Protein AF-X0S7H4-F1 (afdb_monomer_lite)

Secondary structure (DSSP, 8-state):
-HHHHHHHTTSEEEEPPSSTTS-EEEE-HHHHHHHHHHHHHHHHHHHHHHHHHHHHHHHHTT--HHHHHHHHHHHHHHHHHHHHHTT-HHHHHHHHHHHHHHHHHHHHHH-

pLDDT: mean 84.96, std 9.51, range [60.22, 96.44]

Radius of gyration: 24.89 Å; chains: 1; bounding box: 51×26×66 Å

Structure (mmCIF, N/CA/C/O backbone):
data_AF-X0S7H4-F1
#
_entry.id   AF-X0S7H4-F1
#
loop_
_atom_site.group_PDB
_atom_site.id
_atom_site.type_symbol
_atom_site.label_atom_id
_atom_site.label_alt_id
_atom_site.label_comp_id
_atom_site.label_asym_id
_atom_site.label_entity_id
_atom_site.label_seq_id
_atom_site.pdbx_PDB_ins_code
_atom_site.Cartn_x
_atom_site.Cartn_y
_atom_site.Cartn_z
_atom_site.occupancy
_atom_site.B_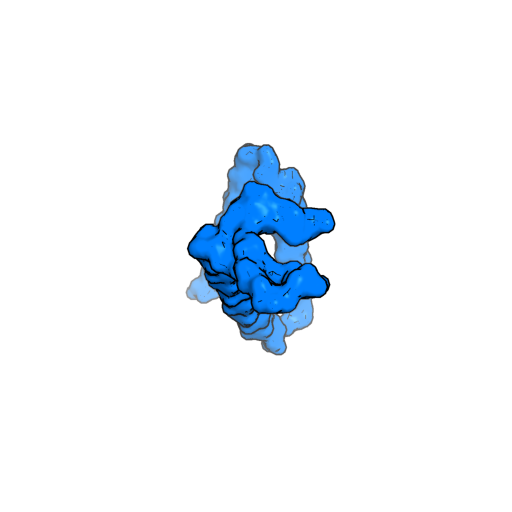iso_or_equiv
_atom_site.auth_seq_id
_atom_site.auth_comp_id
_atom_site.auth_asym_id
_atom_site.auth_atom_id
_atom_site.pdbx_PDB_model_num
ATOM 1 N N . PRO A 1 1 ? 19.511 10.197 -28.843 1.00 73.31 1 PRO A N 1
ATOM 2 C CA . PRO A 1 1 ? 19.683 10.388 -27.382 1.00 73.31 1 PRO A CA 1
ATOM 3 C C . PRO A 1 1 ? 19.659 9.065 -26.602 1.00 73.31 1 PRO A C 1
ATOM 5 O O . PRO A 1 1 ? 20.639 8.764 -25.943 1.00 73.31 1 PRO A O 1
ATOM 8 N N . LEU A 1 2 ? 18.608 8.242 -26.742 1.00 83.75 2 LEU A N 1
ATOM 9 C CA . LEU A 1 2 ? 18.470 6.985 -25.988 1.00 83.75 2 LEU A CA 1
ATOM 10 C C . LEU A 1 2 ? 19.526 5.922 -26.340 1.00 83.75 2 LEU A C 1
ATOM 12 O O . LEU A 1 2 ? 20.186 5.408 -25.453 1.00 83.75 2 LEU A O 1
ATOM 16 N N . LEU A 1 3 ? 19.727 5.617 -27.627 1.00 84.25 3 LEU A N 1
ATOM 17 C CA . LEU A 1 3 ? 20.689 4.580 -28.039 1.00 84.25 3 LEU A CA 1
ATOM 18 C C . LEU A 1 3 ? 22.137 4.926 -27.667 1.00 84.25 3 LEU A C 1
ATOM 20 O O . LEU A 1 3 ? 22.882 4.044 -27.270 1.00 84.25 3 LEU A O 1
ATOM 24 N N . ALA A 1 4 ? 22.514 6.206 -27.749 1.00 85.56 4 ALA A N 1
ATOM 25 C CA . ALA A 1 4 ? 23.835 6.664 -27.320 1.00 85.56 4 ALA A CA 1
ATOM 26 C C . ALA A 1 4 ? 24.036 6.427 -25.816 1.00 85.56 4 ALA A C 1
ATOM 28 O O . ALA A 1 4 ? 25.046 5.863 -25.422 1.00 85.56 4 ALA A O 1
ATOM 29 N N . HIS A 1 5 ? 23.025 6.744 -25.006 1.00 88.38 5 HIS A N 1
ATOM 30 C CA . HIS A 1 5 ? 23.052 6.490 -23.571 1.00 88.38 5 HIS A CA 1
ATOM 31 C C . HIS A 1 5 ? 23.128 4.988 -23.242 1.00 88.38 5 HIS A C 1
ATOM 33 O O . HIS A 1 5 ? 23.946 4.574 -22.433 1.00 88.38 5 HIS A O 1
ATOM 39 N N . LEU A 1 6 ? 22.361 4.137 -23.933 1.00 88.62 6 LEU A N 1
ATOM 40 C CA . LEU A 1 6 ? 22.434 2.679 -23.746 1.00 88.62 6 LEU A CA 1
ATOM 41 C C . LEU A 1 6 ? 23.801 2.090 -24.141 1.00 88.62 6 LEU A C 1
ATOM 43 O O . LEU A 1 6 ? 24.219 1.077 -23.584 1.00 88.62 6 LEU A O 1
ATOM 47 N N . GLN A 1 7 ? 24.497 2.708 -25.100 1.00 86.44 7 GLN A N 1
ATOM 48 C CA . GLN A 1 7 ? 25.873 2.347 -25.448 1.00 86.44 7 GLN A CA 1
ATOM 49 C C . GLN A 1 7 ? 26.886 2.853 -24.413 1.00 86.44 7 GLN A C 1
ATOM 51 O O . GLN A 1 7 ? 27.815 2.122 -24.078 1.00 86.44 7 GLN A O 1
ATOM 56 N N . GLU A 1 8 ? 26.713 4.075 -23.901 1.00 90.00 8 GLU A N 1
ATOM 57 C CA . GLU A 1 8 ? 27.537 4.653 -22.827 1.00 90.00 8 GLU A CA 1
ATOM 58 C C . GLU A 1 8 ? 27.471 3.796 -21.553 1.00 90.00 8 GLU A C 1
ATOM 60 O O . GLU A 1 8 ? 28.507 3.473 -20.973 1.00 90.00 8 GLU A O 1
ATOM 65 N N . GLU A 1 9 ? 26.271 3.328 -21.201 1.00 90.38 9 GLU A N 1
ATOM 66 C CA . GLU A 1 9 ? 26.006 2.404 -20.089 1.00 90.38 9 GLU A CA 1
ATOM 67 C C . GLU A 1 9 ? 26.372 0.938 -20.408 1.00 90.38 9 GLU A C 1
ATOM 69 O O . GLU A 1 9 ? 26.185 0.044 -19.586 1.00 90.38 9 GLU A O 1
ATOM 74 N N . LYS A 1 10 ? 26.919 0.662 -21.602 1.00 90.69 10 LYS A N 1
ATOM 75 C CA . LYS A 1 10 ? 27.354 -0.674 -22.057 1.00 90.69 10 LYS A CA 1
ATOM 76 C C . LYS A 1 10 ? 26.250 -1.739 -22.057 1.00 90.69 10 LYS A C 1
ATOM 78 O O . LYS A 1 10 ? 26.542 -2.930 -21.938 1.00 90.69 10 LYS A O 1
ATOM 83 N N . LEU A 1 11 ? 24.993 -1.337 -22.226 1.00 91.50 11 LEU A N 1
ATOM 84 C CA . LEU A 1 11 ? 23.838 -2.240 -22.303 1.00 91.50 11 LEU A CA 1
ATOM 85 C C . LEU A 1 11 ? 23.612 -2.767 -23.727 1.00 91.50 11 LEU A C 1
ATOM 87 O O . LEU A 1 11 ? 23.047 -3.844 -23.915 1.00 91.50 11 LEU A O 1
ATOM 91 N N . ILE A 1 12 ? 24.072 -2.027 -24.737 1.00 91.94 12 ILE A N 1
ATOM 92 C CA . ILE A 1 12 ? 24.038 -2.449 -26.140 1.00 91.94 12 ILE A CA 1
ATOM 93 C C . ILE A 1 12 ? 25.387 -2.223 -26.819 1.00 91.94 12 ILE A C 1
ATOM 95 O O . ILE A 1 12 ? 26.118 -1.289 -26.488 1.00 91.94 12 ILE A O 1
ATOM 99 N N . GLU A 1 13 ? 25.684 -3.032 -27.828 1.00 90.56 13 GLU A N 1
ATOM 100 C CA . GLU A 1 13 ? 26.877 -2.902 -28.664 1.00 90.56 13 GLU A CA 1
ATOM 101 C C . GLU A 1 13 ? 26.519 -2.879 -30.157 1.00 90.56 13 GLU A C 1
ATOM 103 O O . GLU A 1 13 ? 25.515 -3.476 -30.555 1.00 90.56 13 GLU A O 1
ATOM 108 N N . PRO A 1 14 ? 27.290 -2.175 -31.011 1.00 87.62 14 PRO A N 1
ATOM 109 C CA . PRO A 1 14 ? 27.077 -2.211 -32.453 1.00 87.62 14 PRO A CA 1
ATOM 110 C C . PRO A 1 14 ? 27.260 -3.632 -32.981 1.00 87.62 14 PRO A C 1
ATOM 112 O O . PRO A 1 14 ? 28.318 -4.233 -32.807 1.00 87.62 14 PRO A O 1
ATOM 115 N N . HIS A 1 15 ? 26.251 -4.147 -33.674 1.00 82.25 15 HIS A N 1
ATOM 116 C CA . HIS A 1 15 ? 26.362 -5.434 -34.344 1.00 82.25 15 HIS A CA 1
ATOM 117 C C . HIS A 1 15 ? 26.932 -5.214 -35.752 1.00 82.25 15 HIS A C 1
ATOM 119 O O . HIS A 1 15 ? 26.439 -4.332 -36.466 1.00 82.25 15 HIS A O 1
ATOM 125 N N . PRO A 1 16 ? 27.942 -5.989 -36.191 1.00 75.19 16 PRO A N 1
ATOM 126 C CA . PRO A 1 16 ? 28.463 -5.877 -37.546 1.00 75.19 16 PRO A CA 1
ATOM 127 C C . PRO A 1 16 ? 27.340 -6.142 -38.553 1.00 75.19 16 PRO A C 1
ATOM 129 O O . PRO A 1 16 ? 26.604 -7.125 -38.449 1.00 75.19 16 PRO A O 1
ATOM 132 N N . ASN A 1 17 ? 27.167 -5.221 -39.496 1.00 66.12 17 ASN A N 1
ATOM 133 C CA . ASN A 1 17 ? 26.145 -5.331 -40.525 1.00 66.12 17 ASN A CA 1
ATOM 134 C C . ASN A 1 17 ? 26.721 -5.912 -41.808 1.00 66.12 17 ASN A C 1
ATOM 136 O O . ASN A 1 17 ? 27.825 -5.556 -42.212 1.00 66.12 17 ASN A O 1
ATOM 140 N N . GLU A 1 18 ? 25.902 -6.695 -42.501 1.00 62.00 18 GLU A N 1
ATOM 141 C CA . GLU A 1 18 ? 26.104 -7.001 -43.920 1.00 62.00 18 GLU A CA 1
ATOM 142 C C . GLU A 1 18 ? 25.657 -5.827 -44.820 1.00 62.00 18 GLU A C 1
ATOM 144 O O . GLU A 1 18 ? 26.193 -5.652 -45.910 1.00 62.00 18 GLU A O 1
ATOM 149 N N . ASP A 1 19 ? 24.732 -4.975 -44.345 1.00 71.62 19 ASP A N 1
ATOM 150 C CA . ASP A 1 19 ? 24.226 -3.779 -45.040 1.00 71.62 19 ASP A CA 1
ATOM 151 C C . ASP A 1 19 ? 24.662 -2.471 -44.329 1.00 71.62 19 ASP A C 1
ATOM 153 O O . ASP A 1 19 ? 24.225 -2.211 -43.201 1.00 71.62 19 ASP A O 1
ATOM 157 N N . PRO A 1 20 ? 25.482 -1.609 -44.965 1.00 69.62 20 PRO A N 1
ATOM 158 C CA . PRO A 1 20 ? 25.984 -0.363 -44.374 1.00 69.62 20 PRO A CA 1
ATOM 159 C C . PRO A 1 20 ? 24.913 0.693 -44.056 1.00 69.62 20 PRO A C 1
ATOM 161 O O . PRO A 1 20 ? 25.198 1.649 -43.331 1.00 69.62 20 PRO A O 1
ATOM 164 N N . SER A 1 21 ? 23.705 0.571 -44.616 1.00 77.50 21 SER A N 1
ATOM 165 C CA . SER A 1 21 ? 22.636 1.569 -44.480 1.00 77.50 21 SER A CA 1
ATOM 166 C C . SER A 1 21 ? 21.829 1.446 -43.181 1.00 77.50 21 SER A C 1
ATOM 168 O O . SER A 1 21 ? 21.185 2.409 -42.755 1.00 77.50 21 SER A O 1
ATOM 170 N N . LEU A 1 22 ? 21.887 0.292 -42.512 1.00 76.69 22 LEU A N 1
ATOM 171 C CA . LEU A 1 22 ? 21.144 0.018 -41.282 1.00 76.69 22 LEU A CA 1
ATOM 172 C C . LEU A 1 22 ? 22.093 -0.024 -40.094 1.00 76.69 22 LEU A C 1
ATOM 174 O O . LEU A 1 22 ? 23.075 -0.742 -40.127 1.00 76.69 22 LEU A O 1
ATOM 178 N N . LYS A 1 23 ? 21.805 0.684 -38.999 1.00 79.25 23 LYS A N 1
ATOM 179 C CA . LYS A 1 23 ? 22.563 0.533 -37.744 1.00 79.25 23 LYS A CA 1
ATOM 180 C C . LYS A 1 23 ? 21.886 -0.520 -36.873 1.00 79.25 23 LYS A C 1
ATOM 182 O O . LYS A 1 23 ? 20.762 -0.297 -36.427 1.00 79.25 23 LYS A O 1
ATOM 187 N N . ARG A 1 24 ? 22.555 -1.652 -36.638 1.00 84.88 24 ARG A N 1
ATOM 188 C CA . ARG A 1 24 ? 22.074 -2.716 -35.748 1.00 84.88 24 ARG A CA 1
ATOM 189 C C . ARG A 1 24 ? 22.851 -2.709 -34.443 1.00 84.88 24 ARG A C 1
ATOM 191 O O . ARG A 1 24 ? 24.036 -2.384 -34.414 1.00 84.88 24 ARG A O 1
ATOM 198 N N . PHE A 1 25 ? 22.164 -3.093 -33.378 1.00 88.12 25 PHE A N 1
ATOM 199 C CA . PHE A 1 25 ? 22.728 -3.210 -32.044 1.00 88.12 25 PHE A CA 1
ATOM 200 C C . PHE A 1 25 ? 22.312 -4.550 -31.448 1.00 88.12 25 PHE A C 1
ATOM 202 O O . PHE A 1 25 ? 21.178 -4.986 -31.655 1.00 88.12 25 PHE A O 1
ATOM 209 N N . ALA A 1 26 ? 23.225 -5.191 -30.730 1.00 89.94 26 ALA A N 1
ATOM 210 C CA . ALA A 1 26 ? 22.942 -6.359 -29.910 1.00 89.94 26 ALA A CA 1
ATOM 211 C C . ALA A 1 26 ? 22.908 -5.947 -28.436 1.00 89.94 26 ALA A C 1
ATOM 213 O O . ALA A 1 26 ? 23.586 -4.998 -28.041 1.00 89.94 26 ALA A O 1
ATOM 214 N N . LEU A 1 27 ? 22.108 -6.647 -27.630 1.00 91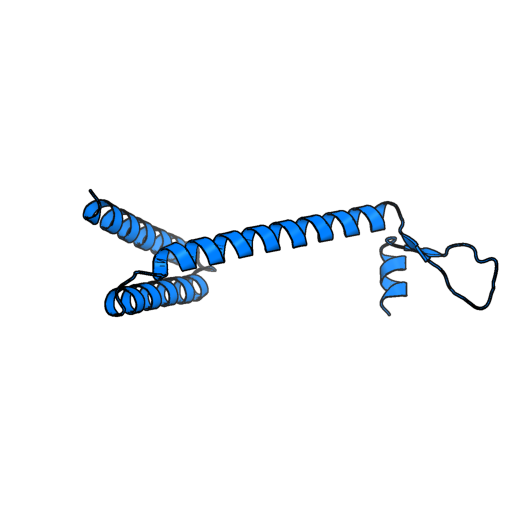.69 27 LEU A N 1
ATOM 215 C CA . LEU A 1 27 ? 22.204 -6.525 -26.179 1.00 91.69 27 LEU A CA 1
ATOM 216 C C . LEU A 1 27 ? 23.513 -7.164 -25.724 1.00 91.69 27 LEU A C 1
ATOM 218 O O . LEU A 1 27 ? 23.844 -8.270 -26.149 1.00 91.69 27 LEU A O 1
ATOM 222 N N . THR A 1 28 ? 24.224 -6.478 -24.840 1.00 92.00 28 THR A N 1
ATOM 223 C CA . THR A 1 28 ? 25.340 -7.088 -24.118 1.00 92.00 28 THR A CA 1
ATOM 224 C C . THR A 1 28 ? 24.796 -8.019 -23.032 1.00 92.00 28 THR A C 1
ATOM 226 O O . THR A 1 28 ? 23.607 -7.994 -22.705 1.00 92.00 28 THR A O 1
ATOM 229 N N . GLU A 1 29 ? 25.663 -8.813 -22.405 1.00 90.06 29 GLU A N 1
ATOM 230 C CA . GLU A 1 29 ? 25.292 -9.596 -21.218 1.00 90.06 29 GLU A CA 1
ATOM 231 C C . GLU A 1 29 ? 24.747 -8.700 -20.086 1.00 90.06 29 GLU A C 1
ATOM 233 O O . GLU A 1 29 ? 23.764 -9.046 -19.430 1.00 90.06 29 GLU A O 1
ATOM 238 N N . GLY A 1 30 ? 25.321 -7.501 -19.915 1.00 89.06 30 GLY A N 1
ATOM 239 C CA . GLY A 1 30 ? 24.820 -6.489 -18.981 1.00 89.06 30 GLY A CA 1
ATOM 240 C C . GLY A 1 30 ? 23.424 -5.984 -19.352 1.00 89.06 30 GLY A C 1
ATOM 241 O O . GLY A 1 30 ? 22.555 -5.909 -18.490 1.00 89.06 30 GLY A O 1
ATOM 242 N N . GLY A 1 31 ? 23.176 -5.722 -20.639 1.00 89.38 31 GLY A N 1
ATOM 243 C CA . GLY A 1 31 ? 21.854 -5.331 -21.138 1.00 89.38 31 GLY A CA 1
ATOM 244 C C . GLY A 1 31 ? 20.792 -6.420 -20.993 1.00 89.38 31 GLY A C 1
ATOM 245 O O . GLY A 1 31 ? 19.647 -6.118 -20.663 1.00 89.38 31 GLY A O 1
ATOM 246 N N . LEU A 1 32 ? 21.160 -7.687 -21.202 1.00 90.25 32 LEU A N 1
ATOM 247 C CA . LEU A 1 32 ? 20.269 -8.830 -20.977 1.00 90.25 32 LEU A CA 1
ATOM 248 C C . LEU A 1 32 ? 19.888 -8.956 -19.501 1.00 90.25 32 LEU A C 1
ATOM 250 O O . LEU A 1 32 ? 18.711 -9.114 -19.183 1.00 90.25 32 LEU A O 1
ATOM 254 N N . LYS A 1 33 ? 20.865 -8.826 -18.600 1.00 88.75 33 LYS A N 1
ATOM 255 C CA . LYS A 1 33 ? 20.628 -8.883 -17.157 1.00 88.75 33 LYS A CA 1
ATOM 256 C C . LYS A 1 33 ? 19.730 -7.739 -16.674 1.00 88.75 33 LYS A C 1
ATOM 258 O O . LYS A 1 33 ? 18.783 -7.991 -15.933 1.00 88.75 33 LYS A O 1
ATOM 263 N N . GLU A 1 34 ? 19.978 -6.517 -17.141 1.00 86.75 34 GLU A N 1
ATOM 264 C CA . GLU A 1 34 ? 19.150 -5.340 -16.844 1.00 86.75 34 GLU A CA 1
ATOM 265 C C . GLU A 1 34 ? 17.698 -5.549 -17.313 1.00 86.75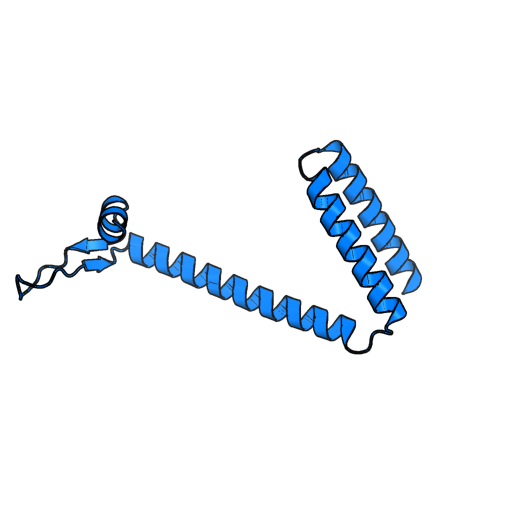 34 GLU A C 1
ATOM 267 O O . GLU A 1 34 ? 16.738 -5.291 -16.583 1.00 86.75 34 GLU A O 1
ATOM 272 N N . LEU A 1 35 ? 17.519 -6.107 -18.516 1.00 87.25 35 LEU A N 1
ATOM 273 C CA . LEU A 1 35 ? 16.204 -6.426 -19.070 1.00 87.25 35 LEU A CA 1
ATOM 274 C C . LEU A 1 35 ? 15.469 -7.496 -18.245 1.00 87.25 35 LEU A C 1
ATOM 276 O O . LEU A 1 35 ? 14.271 -7.363 -17.988 1.00 87.25 35 LEU A O 1
ATOM 280 N N . GLU A 1 36 ? 16.168 -8.543 -17.805 1.00 85.50 36 GLU A N 1
ATOM 281 C CA . GLU A 1 36 ? 15.609 -9.583 -16.934 1.00 85.50 36 GLU A CA 1
ATOM 282 C C . GLU A 1 36 ? 15.242 -9.056 -15.541 1.00 85.50 36 GLU A C 1
ATOM 284 O O . GLU A 1 36 ? 14.239 -9.472 -14.956 1.00 85.50 36 GLU A O 1
ATOM 289 N N . GLU A 1 37 ? 16.043 -8.156 -14.974 1.00 82.94 37 GLU A N 1
ATOM 290 C CA . GLU A 1 37 ? 15.754 -7.510 -13.690 1.00 82.94 37 GLU A CA 1
ATOM 291 C C . GLU A 1 37 ? 14.518 -6.610 -13.788 1.00 82.94 37 GLU A C 1
ATOM 293 O O . GLU A 1 37 ? 13.599 -6.737 -12.971 1.00 82.94 37 GLU A O 1
ATOM 298 N N . HIS A 1 38 ? 14.411 -5.806 -14.848 1.00 79.44 38 HIS A N 1
ATOM 299 C CA . HIS A 1 38 ? 13.212 -5.018 -15.130 1.00 79.44 38 HIS A CA 1
ATOM 300 C C . HIS A 1 38 ? 11.971 -5.886 -15.387 1.00 79.44 38 HIS A C 1
ATOM 302 O O . HIS A 1 38 ? 10.884 -5.564 -14.898 1.00 79.44 38 HIS A O 1
ATOM 308 N N . GLY A 1 39 ? 12.119 -6.999 -16.112 1.00 74.19 39 GLY A N 1
ATOM 309 C CA . GLY A 1 39 ? 11.039 -7.955 -16.363 1.00 74.19 39 GLY A CA 1
ATOM 310 C C . GLY A 1 39 ? 10.510 -8.585 -15.073 1.00 74.19 39 GLY A C 1
ATOM 311 O O . GLY A 1 39 ? 9.305 -8.553 -14.814 1.00 74.19 39 GLY A O 1
ATOM 312 N N . ARG A 1 40 ? 11.414 -9.073 -14.213 1.00 72.94 40 ARG A N 1
ATOM 313 C CA . ARG A 1 40 ? 11.069 -9.642 -12.899 1.00 72.94 40 ARG A CA 1
ATOM 314 C C . ARG A 1 40 ? 10.422 -8.614 -11.977 1.00 72.94 40 ARG A C 1
ATOM 316 O O . ARG A 1 40 ? 9.456 -8.936 -11.288 1.00 72.94 40 ARG A O 1
ATOM 323 N N . PHE A 1 41 ? 10.905 -7.372 -11.987 1.00 67.44 41 PHE A N 1
ATOM 324 C CA . PHE A 1 41 ? 10.306 -6.287 -11.213 1.00 67.44 41 PHE A CA 1
ATOM 325 C C . PHE A 1 41 ? 8.875 -5.974 -11.681 1.00 67.44 41 PHE A C 1
ATOM 327 O O . PHE A 1 41 ? 7.961 -5.870 -10.860 1.00 67.44 41 PHE A O 1
ATOM 334 N N . ALA A 1 42 ? 8.649 -5.888 -12.996 1.00 66.94 42 ALA A N 1
ATOM 335 C CA . ALA A 1 42 ? 7.333 -5.620 -13.572 1.00 66.94 42 ALA A CA 1
ATOM 336 C C . ALA A 1 42 ? 6.329 -6.757 -13.314 1.00 66.94 42 ALA A C 1
ATOM 338 O O . ALA A 1 42 ? 5.165 -6.497 -12.993 1.00 66.94 42 ALA A O 1
ATOM 339 N N . GLU A 1 43 ? 6.765 -8.013 -13.423 1.00 72.00 43 GLU A N 1
ATOM 340 C CA . GLU A 1 43 ? 5.941 -9.183 -13.115 1.00 72.00 43 GLU A CA 1
ATOM 341 C C . GLU A 1 43 ? 5.598 -9.254 -11.622 1.00 72.00 43 GLU A C 1
ATOM 343 O O . GLU A 1 43 ? 4.429 -9.407 -11.259 1.00 72.00 43 GLU A O 1
ATOM 348 N N . HIS A 1 44 ? 6.588 -9.058 -10.748 1.00 66.25 44 HIS A N 1
ATOM 349 C CA . HIS A 1 44 ? 6.378 -9.014 -9.303 1.00 66.25 44 HIS A CA 1
ATOM 350 C C . HIS A 1 44 ? 5.371 -7.923 -8.914 1.00 66.25 44 HIS A C 1
ATOM 352 O O . HIS A 1 44 ? 4.441 -8.175 -8.143 1.00 66.25 44 HIS A O 1
ATOM 358 N N . PHE A 1 45 ? 5.501 -6.726 -9.493 1.00 65.19 45 PHE A N 1
ATOM 359 C CA . PHE A 1 45 ? 4.580 -5.622 -9.242 1.00 65.19 45 PHE A CA 1
ATOM 360 C C . PHE A 1 45 ? 3.164 -5.928 -9.742 1.00 65.19 45 PHE A C 1
ATOM 362 O O . PHE A 1 45 ? 2.192 -5.687 -9.026 1.00 65.19 45 PHE A O 1
ATOM 369 N N . ARG A 1 46 ? 3.032 -6.520 -10.935 1.00 65.56 46 ARG A N 1
ATOM 370 C CA . ARG A 1 46 ? 1.736 -6.927 -11.498 1.00 65.56 46 ARG A CA 1
ATOM 371 C C . ARG A 1 46 ? 1.046 -7.977 -10.631 1.00 65.56 46 ARG A C 1
ATOM 373 O O . ARG A 1 46 ? -0.130 -7.822 -10.310 1.00 65.56 46 ARG A O 1
ATOM 380 N N . ASN A 1 47 ? 1.775 -9.005 -10.203 1.00 66.19 47 ASN A N 1
ATOM 381 C CA . ASN A 1 47 ? 1.241 -10.053 -9.334 1.00 66.19 47 ASN A CA 1
ATOM 382 C C . ASN A 1 47 ? 0.816 -9.482 -7.974 1.00 66.19 47 ASN A C 1
ATOM 384 O O . ASN A 1 47 ? -0.272 -9.789 -7.488 1.00 66.19 47 ASN A O 1
ATOM 388 N N . ARG A 1 48 ? 1.611 -8.572 -7.398 1.00 67.81 48 ARG A N 1
ATOM 389 C CA . ARG A 1 48 ? 1.257 -7.865 -6.160 1.00 67.81 48 ARG A CA 1
ATOM 390 C C . ARG A 1 48 ? -0.001 -7.005 -6.321 1.00 67.81 48 ARG A C 1
ATOM 392 O O . ARG A 1 48 ? -0.869 -7.046 -5.454 1.00 67.81 48 ARG A O 1
ATOM 399 N N . GLN A 1 49 ? -0.131 -6.279 -7.430 1.00 65.44 49 GLN A N 1
ATOM 400 C CA . GLN A 1 49 ? -1.316 -5.471 -7.739 1.00 65.44 49 GLN A CA 1
ATOM 401 C C . GLN A 1 49 ? -2.582 -6.323 -7.879 1.00 65.44 49 GLN A C 1
ATOM 403 O O . GLN A 1 49 ? -3.617 -5.972 -7.311 1.00 65.44 49 GLN A O 1
ATOM 408 N N . ILE A 1 50 ? -2.498 -7.468 -8.566 1.00 67.44 50 ILE A N 1
ATOM 409 C CA . ILE A 1 50 ? -3.613 -8.421 -8.686 1.00 67.44 50 ILE A CA 1
ATOM 410 C C . ILE A 1 50 ? -4.040 -8.925 -7.302 1.00 67.44 50 ILE A C 1
ATOM 412 O O . ILE A 1 50 ? -5.235 -9.003 -7.018 1.00 67.44 50 ILE A O 1
ATOM 416 N N . CYS A 1 51 ? -3.084 -9.244 -6.427 1.00 72.12 51 CYS A N 1
ATOM 417 C CA . CYS A 1 51 ? -3.385 -9.682 -5.066 1.00 72.12 51 CYS A CA 1
ATOM 418 C C . CYS A 1 51 ? -4.072 -8.585 -4.242 1.00 72.12 51 CYS A C 1
ATOM 420 O O . CYS A 1 51 ? -5.066 -8.874 -3.582 1.00 72.12 51 CYS A O 1
ATOM 422 N N . ILE A 1 52 ? -3.605 -7.335 -4.319 1.00 75.88 52 ILE A N 1
ATOM 423 C CA . ILE A 1 52 ? -4.216 -6.207 -3.598 1.00 75.88 52 ILE A CA 1
ATOM 424 C C . ILE A 1 52 ? -5.659 -5.985 -4.063 1.00 75.88 52 ILE A C 1
ATOM 426 O O . ILE A 1 52 ? -6.557 -5.948 -3.230 1.00 75.88 52 ILE A O 1
ATOM 430 N N . HIS A 1 53 ? -5.915 -5.930 -5.373 1.00 70.25 53 HIS A N 1
ATOM 431 C CA . HIS A 1 53 ? -7.275 -5.740 -5.893 1.00 70.25 53 HIS A CA 1
ATOM 432 C C . HIS A 1 53 ? -8.217 -6.880 -5.492 1.00 70.25 53 HIS A C 1
ATOM 434 O O . HIS A 1 53 ? -9.369 -6.630 -5.147 1.00 70.25 53 HIS A O 1
ATOM 440 N N . LYS A 1 54 ? -7.732 -8.129 -5.489 1.00 74.19 54 LYS A N 1
ATOM 441 C CA . LYS A 1 54 ? -8.512 -9.277 -5.003 1.00 74.19 54 LYS A CA 1
ATOM 442 C C . LYS A 1 54 ? -8.843 -9.161 -3.515 1.00 74.19 54 LYS A C 1
ATOM 444 O O . LYS A 1 54 ? -9.975 -9.445 -3.143 1.00 74.19 54 LYS A O 1
ATOM 449 N N . ILE A 1 55 ? -7.888 -8.742 -2.683 1.00 77.88 55 ILE A N 1
ATOM 450 C CA . ILE A 1 55 ? -8.106 -8.525 -1.244 1.00 77.88 55 ILE A CA 1
ATOM 451 C C . ILE A 1 55 ? -9.139 -7.417 -1.026 1.00 77.88 55 ILE A C 1
ATOM 453 O O . ILE A 1 55 ? -10.102 -7.628 -0.301 1.00 77.88 55 ILE A O 1
ATOM 457 N N . TYR A 1 56 ? -8.988 -6.278 -1.704 1.00 78.31 56 TYR A N 1
ATOM 458 C CA . TYR A 1 56 ? -9.939 -5.166 -1.625 1.00 78.31 56 TYR A CA 1
ATOM 459 C C . TYR A 1 56 ? -11.341 -5.577 -2.079 1.00 78.31 56 TYR A C 1
ATOM 461 O O . TYR A 1 56 ? -12.322 -5.251 -1.419 1.00 78.31 56 TYR A O 1
ATOM 469 N N . TRP A 1 57 ? -11.448 -6.338 -3.170 1.00 76.56 57 TRP A N 1
ATOM 470 C CA . TRP A 1 57 ? -12.735 -6.863 -3.615 1.00 76.56 57 TRP A CA 1
ATOM 471 C C . TRP A 1 57 ? -13.355 -7.799 -2.576 1.00 76.56 57 TRP A C 1
ATOM 473 O O . TRP A 1 57 ? -14.520 -7.631 -2.241 1.00 76.56 57 TRP A O 1
ATOM 483 N N . LEU A 1 58 ? -12.590 -8.748 -2.024 1.00 81.00 58 LEU A N 1
ATOM 484 C CA . LEU A 1 58 ? -13.090 -9.664 -0.992 1.00 81.00 58 LEU A CA 1
ATOM 485 C C . LEU A 1 58 ? -13.552 -8.929 0.272 1.00 81.00 58 LEU A C 1
ATOM 487 O O . LEU A 1 58 ? -14.558 -9.321 0.853 1.00 81.00 58 LEU A O 1
ATOM 491 N N . LEU A 1 59 ? -12.833 -7.884 0.684 1.00 81.19 59 LEU A N 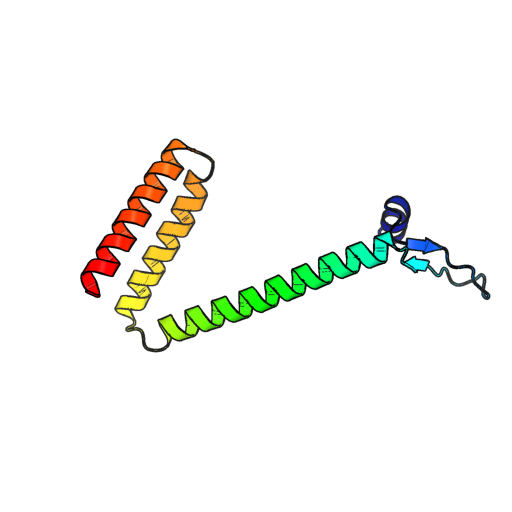1
ATOM 492 C CA . LEU A 1 59 ? -13.175 -7.094 1.865 1.00 81.19 59 LEU A CA 1
ATOM 493 C C . LEU A 1 59 ? -14.430 -6.243 1.646 1.00 81.19 59 LEU A C 1
ATOM 495 O O . LEU A 1 59 ? -15.244 -6.130 2.556 1.00 81.19 59 LEU A O 1
ATOM 499 N N . HIS A 1 60 ? -14.598 -5.658 0.458 1.00 84.62 60 HIS A N 1
ATOM 500 C CA . HIS A 1 60 ? -15.643 -4.656 0.224 1.00 84.62 60 HIS A CA 1
ATOM 501 C C . HIS A 1 60 ? -16.906 -5.185 -0.456 1.00 84.62 60 HIS A C 1
ATOM 503 O O . HIS A 1 60 ? -17.925 -4.508 -0.403 1.00 84.62 60 HIS A O 1
ATOM 509 N N . ARG A 1 61 ? -16.877 -6.365 -1.096 1.00 82.69 61 ARG A N 1
ATOM 510 C CA . ARG A 1 61 ? -17.993 -6.854 -1.931 1.00 82.69 61 ARG A CA 1
ATOM 511 C C . ARG A 1 61 ? -19.339 -6.885 -1.206 1.00 82.69 61 ARG A C 1
ATOM 513 O O . ARG A 1 61 ? -20.350 -6.574 -1.821 1.00 82.69 61 ARG A O 1
ATOM 520 N N . ASP A 1 62 ? -19.329 -7.268 0.065 1.00 85.44 62 ASP A N 1
ATOM 521 C CA . ASP A 1 62 ? -20.533 -7.459 0.879 1.00 85.44 62 ASP A CA 1
ATOM 522 C C . ASP A 1 62 ? -20.534 -6.525 2.112 1.00 85.44 62 ASP A C 1
ATOM 524 O O . ASP A 1 62 ? -21.229 -6.775 3.096 1.00 85.44 62 ASP A O 1
ATOM 528 N N . MET A 1 63 ? -19.720 -5.462 2.082 1.00 89.50 63 MET A N 1
ATOM 529 C CA . MET A 1 63 ? -19.596 -4.502 3.178 1.00 89.50 63 MET A CA 1
ATOM 530 C C . MET A 1 63 ? -20.770 -3.507 3.154 1.00 89.50 63 MET A C 1
ATOM 532 O O . MET A 1 63 ? -21.029 -2.919 2.102 1.00 89.50 63 MET A O 1
ATOM 536 N N . PRO A 1 64 ? -21.467 -3.284 4.285 1.00 93.12 64 PRO A N 1
ATOM 537 C CA . PRO A 1 64 ? -22.445 -2.206 4.410 1.00 93.12 64 PRO A CA 1
ATOM 538 C C . PRO A 1 64 ? -21.844 -0.837 4.055 1.00 93.12 64 PRO A C 1
ATOM 540 O O . PRO A 1 64 ? -20.680 -0.576 4.356 1.00 93.12 64 PRO A O 1
ATOM 543 N N . GLU A 1 65 ? -22.628 0.029 3.411 1.00 89.38 65 GLU A N 1
ATOM 544 C CA . GLU A 1 65 ? -22.158 1.328 2.902 1.00 89.38 65 GLU A CA 1
ATOM 545 C C . GLU A 1 65 ? -21.603 2.232 4.014 1.00 89.38 65 GLU A C 1
ATOM 547 O O . GLU A 1 65 ? -20.529 2.805 3.867 1.00 89.38 65 GLU A O 1
ATOM 552 N N . ASP A 1 66 ? -22.263 2.272 5.170 1.00 92.75 66 ASP A N 1
ATOM 553 C CA . ASP A 1 66 ? -21.830 3.015 6.359 1.00 92.75 66 ASP A CA 1
ATOM 554 C C . ASP A 1 66 ? -20.486 2.517 6.923 1.00 92.75 66 ASP A C 1
ATOM 556 O O . ASP A 1 66 ? -19.619 3.303 7.332 1.00 92.75 66 ASP A O 1
ATOM 560 N N . LEU A 1 67 ? -20.281 1.197 6.910 1.00 90.38 67 LEU A N 1
ATOM 561 C CA . LEU A 1 67 ? -19.009 0.586 7.276 1.00 90.38 67 LEU A CA 1
ATOM 562 C C . LEU A 1 67 ? -17.923 0.904 6.239 1.00 90.38 67 LEU A C 1
ATOM 564 O O . LEU A 1 67 ? -16.790 1.200 6.620 1.00 90.38 67 LEU A O 1
ATOM 568 N N . TYR A 1 68 ? -18.264 0.887 4.950 1.00 88.94 68 TYR A N 1
ATOM 569 C CA . TYR A 1 68 ? -17.348 1.239 3.866 1.00 88.94 68 TYR A CA 1
ATOM 570 C C . TYR A 1 68 ? -16.891 2.700 3.940 1.00 88.94 68 TYR A C 1
ATOM 572 O O . TYR A 1 68 ? -15.696 2.971 3.803 1.00 88.94 68 TYR A O 1
ATOM 580 N N . GLU A 1 69 ? -17.803 3.637 4.205 1.00 90.31 69 GLU A N 1
ATOM 581 C CA . GLU A 1 69 ? -17.477 5.053 4.408 1.00 90.31 69 GLU A CA 1
ATOM 582 C C . GLU A 1 69 ? -16.528 5.237 5.597 1.00 90.31 69 GLU A C 1
ATOM 584 O O . GLU A 1 69 ? -15.486 5.887 5.476 1.00 90.31 69 GLU A O 1
ATOM 589 N N . SER A 1 70 ? -16.839 4.596 6.728 1.00 91.50 70 SER A N 1
ATOM 590 C CA . SER A 1 70 ? -16.003 4.652 7.933 1.00 91.50 70 SER A CA 1
ATOM 591 C C . SER A 1 70 ? -14.607 4.067 7.692 1.00 91.50 70 SER A C 1
ATOM 593 O O . SER A 1 70 ? -13.602 4.637 8.124 1.00 91.50 70 SER A O 1
ATOM 595 N N . PHE A 1 71 ? -14.528 2.942 6.978 1.00 89.44 71 PHE A N 1
ATOM 596 C CA . PHE A 1 71 ? -13.266 2.306 6.607 1.00 89.44 71 PHE A CA 1
ATOM 597 C C . PHE A 1 71 ? -12.442 3.174 5.647 1.00 89.44 71 PHE A C 1
ATOM 599 O O . PHE A 1 71 ? -11.239 3.343 5.848 1.00 89.44 71 PHE A O 1
ATOM 606 N N . SER A 1 72 ? -13.086 3.762 4.638 1.00 88.44 72 SER A N 1
ATOM 607 C CA . SER A 1 72 ? -12.427 4.626 3.654 1.00 88.44 72 SER A CA 1
ATOM 608 C C . SER A 1 72 ? -11.858 5.884 4.311 1.00 88.44 72 SER A C 1
ATOM 610 O O . SER A 1 72 ? -10.682 6.188 4.124 1.00 88.44 72 SER A O 1
ATOM 612 N N . ALA A 1 73 ? -12.635 6.544 5.176 1.00 92.44 73 ALA A N 1
ATOM 613 C CA . ALA A 1 73 ? -12.172 7.704 5.938 1.00 92.44 73 ALA A CA 1
ATOM 614 C C . ALA A 1 73 ? -10.982 7.367 6.855 1.00 92.44 73 ALA A C 1
ATOM 616 O O . ALA A 1 73 ? -10.049 8.161 7.001 1.00 92.44 73 ALA A O 1
ATOM 617 N N . PHE A 1 74 ? -10.979 6.175 7.463 1.00 93.31 74 PHE A N 1
ATOM 618 C CA . PHE A 1 74 ? -9.843 5.705 8.253 1.00 93.31 74 PHE A CA 1
ATOM 619 C C . PHE A 1 74 ? -8.587 5.506 7.391 1.00 93.31 74 PHE A C 1
ATOM 621 O O . PHE A 1 74 ? -7.514 5.975 7.773 1.00 93.31 74 PHE A O 1
ATOM 628 N N . LEU A 1 75 ? -8.706 4.853 6.229 1.00 91.50 75 LEU A N 1
ATOM 629 C CA . LEU A 1 75 ? -7.581 4.669 5.305 1.00 91.50 75 LEU A CA 1
ATOM 630 C C . LEU A 1 75 ? -7.002 6.003 4.821 1.00 91.50 75 LEU A C 1
ATOM 632 O O . LEU A 1 75 ? -5.783 6.173 4.852 1.00 91.50 75 LEU A O 1
ATOM 636 N N . GLU A 1 76 ? -7.854 6.954 4.434 1.00 91.81 76 GLU A N 1
ATOM 637 C CA . GLU A 1 76 ? -7.429 8.299 4.028 1.00 91.81 76 GLU A CA 1
ATOM 638 C C . GLU A 1 76 ? -6.668 9.005 5.158 1.00 91.81 76 GLU A C 1
ATOM 640 O O . GLU A 1 76 ? -5.565 9.515 4.950 1.00 91.81 76 GLU A O 1
ATOM 645 N N . ALA A 1 77 ? -7.189 8.965 6.389 1.00 94.00 77 ALA A N 1
ATOM 646 C CA . ALA A 1 77 ? -6.525 9.568 7.543 1.00 94.00 77 ALA A CA 1
ATOM 647 C C . ALA A 1 77 ? -5.152 8.935 7.832 1.00 94.00 77 ALA A C 1
ATOM 649 O O . ALA A 1 77 ? -4.204 9.643 8.195 1.00 94.00 77 ALA A O 1
ATOM 650 N N . VAL A 1 78 ? -5.028 7.614 7.666 1.00 93.31 78 VAL A N 1
ATOM 651 C CA . VAL A 1 78 ? -3.761 6.878 7.794 1.00 93.31 78 VAL A CA 1
ATOM 652 C C . VAL A 1 78 ? -2.771 7.321 6.714 1.00 93.31 78 VAL A C 1
ATOM 654 O O . VAL A 1 78 ? -1.624 7.632 7.043 1.00 93.31 78 VAL A O 1
ATOM 657 N N . GLU A 1 79 ? -3.197 7.394 5.452 1.00 90.62 79 GLU A N 1
ATOM 658 C CA . GLU A 1 79 ? -2.345 7.805 4.330 1.00 90.62 79 GLU A CA 1
ATOM 659 C C . GLU A 1 79 ? -1.861 9.253 4.480 1.00 90.62 79 GLU A C 1
ATOM 661 O O . GLU A 1 79 ? -0.654 9.521 4.429 1.00 90.62 79 GLU A O 1
ATOM 666 N N . GLU A 1 80 ? -2.781 10.186 4.725 1.00 92.75 80 GLU A N 1
ATOM 667 C CA . GLU A 1 80 ? -2.456 11.600 4.897 1.00 92.75 80 GLU A CA 1
ATOM 668 C C . GLU A 1 80 ? -1.496 11.820 6.064 1.00 92.75 80 GLU A C 1
ATOM 670 O O . GLU A 1 80 ? -0.520 12.572 5.960 1.00 92.75 80 GLU A O 1
ATOM 675 N N . THR A 1 81 ? -1.764 11.157 7.190 1.00 92.94 81 THR A N 1
ATOM 676 C CA . THR A 1 81 ? -0.935 11.285 8.387 1.00 92.94 81 THR A CA 1
ATOM 677 C C . THR A 1 81 ? 0.452 10.720 8.129 1.00 92.94 81 THR A C 1
ATOM 679 O O . THR A 1 81 ? 1.436 11.408 8.405 1.00 92.94 81 THR A O 1
ATOM 682 N N . TYR A 1 82 ? 0.559 9.531 7.524 1.00 90.50 82 TYR A N 1
ATOM 683 C CA . TYR A 1 82 ? 1.845 8.948 7.145 1.00 90.50 82 TYR A CA 1
ATOM 684 C C . TYR A 1 82 ? 2.657 9.900 6.260 1.00 90.50 82 TYR A C 1
ATOM 686 O O . TYR A 1 82 ? 3.830 10.161 6.541 1.00 90.50 82 TYR A O 1
ATOM 694 N N . MET A 1 83 ? 2.033 10.485 5.234 1.00 92.00 83 MET A N 1
ATOM 695 C CA . MET A 1 83 ? 2.703 11.431 4.340 1.00 92.00 83 MET A CA 1
ATOM 696 C C . MET A 1 83 ? 3.254 12.659 5.072 1.00 92.00 83 MET A C 1
ATOM 698 O O . MET A 1 83 ? 4.332 13.137 4.710 1.00 92.00 83 MET A O 1
ATOM 702 N N . ARG A 1 84 ? 2.562 13.134 6.116 1.00 92.12 84 ARG A N 1
ATOM 703 C CA . ARG A 1 84 ? 2.998 14.260 6.958 1.00 92.12 84 ARG A CA 1
ATOM 704 C C . ARG A 1 84 ? 4.116 13.878 7.933 1.00 92.12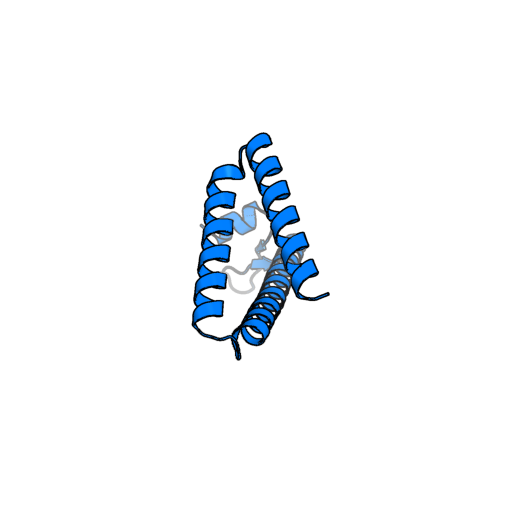 84 ARG A C 1
ATOM 706 O O . ARG A 1 84 ? 4.997 14.696 8.183 1.00 92.12 84 ARG A O 1
ATOM 713 N N . VAL A 1 85 ? 4.101 12.661 8.484 1.00 92.50 85 VAL A N 1
ATOM 714 C CA . VAL A 1 85 ? 5.007 12.267 9.583 1.00 92.50 85 VAL A CA 1
ATOM 715 C C . VAL A 1 85 ? 6.218 11.441 9.150 1.00 92.50 85 VAL A C 1
ATOM 717 O O . VAL A 1 85 ? 7.163 11.329 9.926 1.00 92.50 85 VAL A O 1
ATOM 720 N N . LYS A 1 86 ? 6.251 10.899 7.921 1.00 87.31 86 LYS A N 1
ATOM 721 C CA . LYS A 1 86 ? 7.292 9.954 7.456 1.00 87.31 86 LYS A CA 1
ATOM 722 C C . LYS A 1 86 ? 8.742 10.436 7.596 1.00 87.31 86 LYS A C 1
ATOM 724 O O . LYS A 1 86 ? 9.643 9.608 7.666 1.00 87.31 86 LYS A O 1
ATOM 729 N N . ALA A 1 87 ? 8.976 11.748 7.617 1.00 89.75 87 ALA A N 1
ATOM 730 C CA . ALA A 1 87 ? 10.311 12.336 7.749 1.00 89.75 87 ALA A CA 1
ATOM 731 C C . ALA A 1 87 ? 10.731 12.615 9.207 1.00 89.75 87 ALA A C 1
ATOM 733 O O . ALA A 1 87 ? 11.893 12.931 9.448 1.00 89.75 87 ALA A O 1
ATOM 734 N N . SER A 1 88 ? 9.812 12.512 10.175 1.00 94.25 88 SER A N 1
ATOM 735 C CA . SER A 1 88 ? 10.075 12.770 11.595 1.00 94.25 88 SER A CA 1
ATOM 736 C C . SER A 1 88 ? 10.087 11.458 12.387 1.00 94.25 88 SER A C 1
ATOM 738 O O . SER A 1 88 ? 9.042 10.814 12.494 1.00 94.25 88 SER A O 1
ATOM 740 N N . PRO A 1 89 ? 11.230 11.055 12.976 1.00 91.75 89 PRO A N 1
ATOM 741 C CA . PRO A 1 89 ? 11.316 9.827 13.766 1.00 91.75 89 PRO A CA 1
ATOM 742 C C . PRO A 1 89 ? 10.335 9.790 14.945 1.00 91.75 89 PRO A C 1
ATOM 744 O O . PRO A 1 89 ? 9.667 8.783 15.147 1.00 91.75 89 PRO A O 1
ATOM 747 N N . GLU A 1 90 ? 10.195 10.896 15.680 1.00 94.06 90 GLU A N 1
ATOM 748 C CA . GLU A 1 90 ? 9.298 10.985 16.840 1.00 94.06 90 GLU A CA 1
ATOM 749 C C . GLU A 1 90 ? 7.821 10.888 16.431 1.00 94.06 90 GLU A C 1
ATOM 751 O O . GLU A 1 90 ? 7.047 10.132 17.018 1.00 94.06 90 GLU A O 1
ATOM 756 N N . ALA A 1 91 ? 7.419 11.618 15.385 1.00 92.50 91 ALA A N 1
ATOM 757 C CA . ALA A 1 91 ? 6.040 11.574 14.904 1.00 92.50 91 ALA A CA 1
ATOM 758 C C . ALA A 1 91 ? 5.703 10.221 14.254 1.00 92.50 91 ALA A C 1
ATOM 760 O O . ALA A 1 91 ? 4.575 9.746 14.374 1.00 92.50 91 ALA A O 1
ATOM 761 N N . SER A 1 92 ? 6.684 9.585 13.609 1.00 91.06 92 SER A N 1
ATOM 762 C CA . SER A 1 92 ? 6.567 8.228 13.076 1.00 91.06 92 SER A CA 1
ATOM 763 C C . SER A 1 92 ? 6.361 7.199 14.189 1.00 91.06 92 SER A C 1
ATOM 765 O O . SER A 1 92 ? 5.515 6.319 14.049 1.00 91.06 92 SER A O 1
ATOM 767 N N . GLU A 1 93 ? 7.055 7.330 15.324 1.00 94.56 93 GLU A N 1
ATOM 768 C CA . GLU A 1 93 ? 6.863 6.420 16.458 1.00 94.56 93 GLU A CA 1
ATOM 769 C C . GLU A 1 93 ? 5.467 6.563 17.072 1.00 94.56 93 GLU A C 1
ATOM 771 O O . GLU A 1 93 ? 4.750 5.575 17.216 1.00 94.56 93 GLU A O 1
ATOM 776 N N . ARG A 1 94 ? 5.006 7.801 17.287 1.00 94.38 94 ARG A N 1
ATOM 777 C CA . ARG A 1 94 ? 3.626 8.066 17.733 1.00 94.38 94 ARG A CA 1
ATOM 778 C C . ARG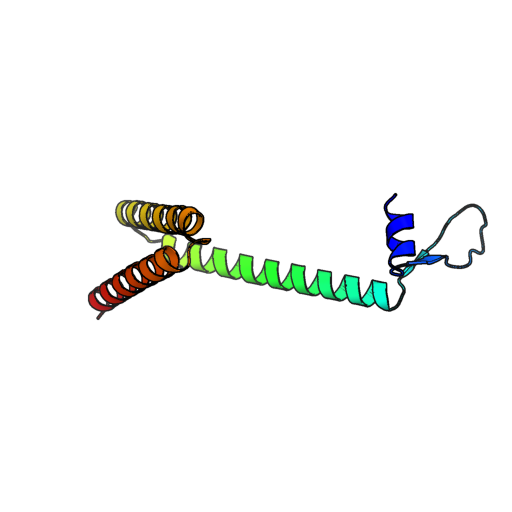 A 1 94 ? 2.581 7.513 16.762 1.00 94.38 94 ARG A C 1
ATOM 780 O O . ARG A 1 94 ? 1.544 7.005 17.180 1.00 94.38 94 ARG A O 1
ATOM 787 N N . PHE A 1 95 ? 2.837 7.602 15.459 1.00 94.06 95 PHE A N 1
ATOM 788 C CA . PHE A 1 95 ? 1.952 7.039 14.443 1.00 94.06 95 PHE A CA 1
ATOM 789 C C . PHE A 1 95 ? 1.877 5.507 14.530 1.00 94.06 95 PHE A C 1
ATOM 791 O O . PHE A 1 95 ? 0.783 4.946 14.450 1.00 94.06 95 PHE A O 1
ATOM 798 N N . LYS A 1 96 ? 3.006 4.825 14.770 1.00 94.06 96 LYS A N 1
ATOM 799 C CA . LYS A 1 96 ? 3.020 3.371 15.003 1.00 94.06 96 LYS A CA 1
ATOM 800 C C . LYS A 1 96 ? 2.217 2.978 16.239 1.00 94.06 96 LYS A C 1
ATOM 802 O O . LYS A 1 96 ? 1.469 2.008 16.169 1.00 94.06 96 LYS A O 1
ATOM 807 N N . GLU A 1 97 ? 2.350 3.713 17.342 1.00 96.19 97 GLU A N 1
ATOM 808 C CA . GLU A 1 97 ? 1.597 3.446 18.575 1.00 96.19 97 GLU A CA 1
ATOM 809 C C . GLU A 1 97 ? 0.083 3.504 18.332 1.00 96.19 97 GLU A C 1
ATOM 811 O O . GLU A 1 97 ? -0.645 2.590 18.720 1.00 96.19 97 GLU A O 1
ATOM 816 N N . VAL A 1 98 ? -0.388 4.534 17.619 1.00 96.31 98 VAL A N 1
ATOM 817 C CA . VAL A 1 98 ? -1.810 4.685 17.265 1.00 96.31 98 VAL A CA 1
ATOM 818 C C . VAL A 1 98 ? -2.298 3.529 16.390 1.00 96.31 98 VAL A C 1
ATOM 820 O O . VAL A 1 98 ? -3.367 2.976 16.649 1.00 96.31 98 VAL A O 1
ATOM 823 N N . LEU A 1 99 ? -1.520 3.129 15.379 1.00 94.69 99 LEU A N 1
ATOM 824 C CA . LEU A 1 99 ? -1.863 1.981 14.534 1.00 94.69 99 LEU A CA 1
ATOM 825 C C . LEU A 1 99 ? -1.895 0.668 15.329 1.00 94.69 99 LEU A C 1
ATOM 827 O O . LEU A 1 99 ? -2.783 -0.159 15.116 1.00 94.69 99 LEU A O 1
ATOM 831 N N . GLY A 1 100 ? -0.955 0.486 16.259 1.00 94.56 100 GLY A N 1
ATOM 832 C CA . GLY A 1 100 ? -0.916 -0.668 17.156 1.00 94.56 100 GLY A CA 1
ATOM 833 C C . GLY A 1 100 ? -2.163 -0.754 18.035 1.00 94.56 100 GLY A C 1
ATOM 834 O O . GLY A 1 100 ? -2.785 -1.812 18.126 1.00 94.56 100 GLY A O 1
ATOM 835 N N . GLU A 1 101 ? -2.579 0.371 18.615 1.00 96.44 101 GLU A N 1
ATOM 836 C CA . GLU A 1 101 ? -3.797 0.455 19.424 1.00 96.44 101 GLU A CA 1
ATOM 837 C C . GLU A 1 101 ? -5.063 0.184 18.601 1.00 96.44 101 GLU A C 1
ATOM 839 O O . GLU A 1 101 ? -5.928 -0.579 19.034 1.00 96.44 101 GLU A O 1
ATOM 844 N N . ALA A 1 102 ? -5.171 0.758 17.399 1.00 93.81 102 ALA A N 1
ATOM 845 C CA . ALA A 1 102 ? -6.301 0.510 16.505 1.00 93.81 102 ALA A CA 1
ATOM 846 C C . ALA A 1 102 ? -6.417 -0.981 16.142 1.00 93.81 102 ALA A C 1
ATOM 848 O O . ALA A 1 102 ? -7.498 -1.561 16.235 1.00 93.81 102 ALA A O 1
ATOM 849 N N . SER A 1 103 ? -5.294 -1.623 15.803 1.00 92.19 103 SER A N 1
ATOM 850 C CA . SER A 1 103 ? -5.232 -3.058 15.494 1.00 92.19 103 SER A CA 1
ATOM 851 C C . SER A 1 103 ? -5.660 -3.934 16.679 1.00 92.19 103 SER A C 1
ATOM 853 O O . SER A 1 103 ? -6.446 -4.875 16.524 1.00 92.19 103 SER A O 1
ATOM 855 N N . ARG A 1 104 ? -5.201 -3.588 17.888 1.00 94.94 104 ARG A N 1
ATOM 856 C CA . ARG A 1 104 ? -5.593 -4.275 19.124 1.00 94.94 104 ARG A CA 1
ATOM 857 C C . ARG A 1 104 ? -7.103 -4.203 19.346 1.00 94.94 104 ARG A C 1
ATOM 859 O O . ARG A 1 104 ? -7.732 -5.241 19.527 1.00 94.94 104 ARG A O 1
ATOM 866 N N . ARG A 1 105 ? -7.691 -3.007 19.248 1.00 94.75 105 ARG A N 1
ATOM 867 C CA . ARG A 1 105 ? -9.143 -2.811 19.409 1.00 94.75 105 ARG A CA 1
ATOM 868 C C . ARG A 1 105 ? -9.962 -3.570 18.370 1.00 94.75 105 ARG A C 1
ATOM 870 O O . ARG A 1 105 ? -10.989 -4.140 18.710 1.00 94.75 105 ARG A O 1
ATOM 877 N N . LEU A 1 106 ? -9.509 -3.612 17.116 1.00 90.50 106 LEU A N 1
ATOM 878 C CA . LEU A 1 106 ? -10.173 -4.396 16.069 1.00 90.50 106 LEU A CA 1
ATOM 879 C C . LEU A 1 106 ? -10.155 -5.897 16.384 1.00 90.50 106 LEU A C 1
ATOM 881 O O . LEU A 1 106 ? -11.152 -6.581 16.172 1.00 90.50 106 LEU A O 1
ATOM 885 N N . THR A 1 107 ? -9.046 -6.398 16.931 1.00 90.19 107 THR A N 1
ATOM 886 C CA . THR A 1 107 ? -8.927 -7.802 17.352 1.00 90.19 107 THR A CA 1
ATOM 887 C C . THR A 1 107 ? -9.875 -8.123 18.509 1.00 90.19 107 THR A C 1
ATOM 889 O O . THR A 1 107 ? -10.505 -9.173 18.496 1.00 90.19 107 THR A O 1
ATOM 892 N N . GLU A 1 108 ? -10.021 -7.210 19.474 1.00 93.44 108 GLU A N 1
ATOM 893 C CA . GLU A 1 108 ? -10.940 -7.358 20.614 1.00 93.44 108 GLU A CA 1
ATOM 894 C C . GLU A 1 108 ? -12.419 -7.432 20.187 1.00 93.44 108 GLU A C 1
ATOM 896 O O . GLU A 1 108 ? -13.204 -8.081 20.865 1.00 93.44 108 GLU A O 1
ATOM 901 N N . ILE A 1 109 ? -12.807 -6.812 19.065 1.00 91.19 109 ILE A N 1
ATOM 902 C CA . ILE A 1 109 ? -14.181 -6.893 18.526 1.00 91.19 109 ILE A CA 1
ATOM 903 C C . ILE A 1 109 ? -14.472 -8.274 17.921 1.00 91.19 109 ILE A C 1
ATOM 905 O O . ILE A 1 109 ? -15.612 -8.734 17.944 1.00 91.19 109 ILE A O 1
ATOM 909 N N . GLY A 1 110 ? -13.457 -8.910 17.332 1.00 73.19 110 GLY A N 1
ATOM 910 C CA . GLY A 1 110 ? -13.587 -10.207 16.665 1.00 73.19 110 GLY A CA 1
ATOM 911 C C . GLY A 1 110 ? -13.361 -11.426 17.567 1.00 73.19 110 GLY A C 1
ATOM 912 O O . GLY A 1 110 ? -13.506 -12.546 17.075 1.00 73.19 110 GLY A O 1
ATOM 913 N N . ALA A 1 111 ? -12.967 -11.216 18.826 1.00 60.22 111 ALA A N 1
ATOM 914 C CA . ALA A 1 111 ? -12.723 -12.251 19.834 1.00 60.22 111 ALA A CA 1
ATOM 915 C C . ALA A 1 111 ? -13.989 -12.560 20.647 1.00 60.22 111 ALA A C 1
ATOM 917 O O . ALA A 1 111 ? -14.200 -13.758 20.945 1.00 60.22 111 ALA A O 1
#

Organism: NCBI:txid412755

Foldseek 3Di:
DVVVVCVVVVQWDFDDDPDPVDTDIDGDPNVVVVVVVVVVVVVVVVVVVVVVVVVVCVVPVPDDPVRVVVVVVVVVVLVVQCVVCVVPPVSVVVSVVVVVVVVVVVVVVVD

Sequence (111 aa):
PLLAHLQEEKLIEPHPNEDPSLKRFALTEGGLKELEEHGRFAEHFRNRQICIHKIYWLLHRDMPEDLYESFSAFLEAVEETYMRVKASPEASERFKEVLGEASRRLTEIGA